Protein AF-A0A2H3B0H6-F1 (afdb_monomer_lite)

Sequence (117 aa):
MLNDALINVSIHITTFGSPRIGNQAFADFVDSSFSNGSYARITNEADPVPHVPPTFYVHTQGEVHLGEEGAMACEGQENESAGCADGVGLLALATGINDHTGPYFDGISFGQDQCLN

pLDDT: mean 91.58, std 6.93, range [65.62, 98.25]

Organism: NCBI:txid1076256

Radius of gyration: 14.81 Å; chains: 1; bounding box: 36×37×36 Å

Structure (mmCIF, N/CA/C/O backbone):
data_AF-A0A2H3B0H6-F1
#
_entry.id   AF-A0A2H3B0H6-F1
#
loop_
_atom_site.group_PDB
_atom_site.id
_atom_site.type_symbol
_atom_site.label_atom_id
_atom_site.label_alt_id
_atom_site.label_comp_id
_atom_site.label_asym_id
_atom_site.label_entity_id
_atom_site.label_seq_id
_atom_site.pdbx_PDB_ins_code
_atom_site.Cartn_x
_atom_site.Cartn_y
_atom_site.Cartn_z
_atom_site.occupancy
_atom_site.B_iso_or_equiv
_atom_site.auth_seq_id
_atom_site.auth_comp_id
_atom_site.auth_asym_id
_atom_site.auth_atom_id
_atom_site.pdbx_PDB_model_num
ATOM 1 N N . MET A 1 1 ? -17.397 -0.701 14.861 1.00 74.19 1 MET A N 1
ATOM 2 C CA . MET A 1 1 ? -16.229 -1.082 14.037 1.00 74.19 1 MET A CA 1
ATOM 3 C C . MET A 1 1 ? -16.444 -2.455 13.436 1.00 74.19 1 MET A C 1
ATOM 5 O O . MET A 1 1 ? -17.241 -3.202 13.993 1.00 74.19 1 MET A O 1
ATOM 9 N N . LEU A 1 2 ? -15.776 -2.810 12.329 1.00 80.06 2 LEU A N 1
ATOM 10 C CA . LEU A 1 2 ? -15.930 -4.152 11.736 1.00 80.06 2 LEU A CA 1
ATOM 11 C C . LEU A 1 2 ? -15.634 -5.261 12.762 1.00 80.06 2 LEU A C 1
ATOM 13 O O . LEU A 1 2 ? -16.405 -6.208 12.889 1.00 80.06 2 LEU A O 1
ATOM 17 N N . ASN A 1 3 ? -14.578 -5.085 13.558 1.00 74.69 3 ASN A N 1
ATOM 18 C CA . ASN A 1 3 ? -14.186 -6.034 14.601 1.00 74.69 3 ASN A CA 1
ATOM 19 C C . ASN A 1 3 ? -15.183 -6.114 15.776 1.00 74.69 3 ASN A C 1
ATOM 21 O O . ASN A 1 3 ? -15.294 -7.163 16.402 1.00 74.69 3 ASN A O 1
ATOM 25 N N . ASP A 1 4 ? -15.980 -5.069 16.030 1.00 80.12 4 ASP A N 1
ATOM 26 C CA . ASP A 1 4 ? -17.037 -5.119 17.056 1.00 80.12 4 ASP A CA 1
ATOM 27 C C . ASP A 1 4 ? -18.229 -5.970 16.603 1.00 80.12 4 ASP A C 1
ATOM 29 O O . ASP A 1 4 ? -18.930 -6.560 17.424 1.00 80.12 4 ASP A O 1
ATOM 33 N N . ALA A 1 5 ? -18.480 -6.023 15.290 1.00 81.69 5 ALA A N 1
ATOM 34 C CA . ALA A 1 5 ? -19.562 -6.816 14.712 1.00 81.69 5 ALA A CA 1
ATOM 35 C C . ALA A 1 5 ? -19.223 -8.316 14.652 1.00 81.69 5 ALA A C 1
ATOM 37 O O . ALA A 1 5 ? -20.126 -9.145 14.546 1.00 81.69 5 ALA A O 1
ATOM 38 N N . LEU A 1 6 ? -17.936 -8.672 14.738 1.00 83.62 6 LEU A N 1
ATOM 39 C CA . LEU A 1 6 ? -17.419 -10.036 14.619 1.00 83.62 6 LEU A CA 1
ATOM 40 C C . LEU A 1 6 ? -16.808 -10.509 15.944 1.00 83.62 6 LEU A C 1
ATOM 42 O O . LEU A 1 6 ? -15.637 -10.879 16.027 1.00 83.62 6 LEU A O 1
ATOM 46 N N . ILE A 1 7 ? -17.626 -10.492 16.999 1.00 77.69 7 ILE A N 1
ATOM 47 C CA . ILE A 1 7 ? -17.222 -10.883 18.355 1.00 77.69 7 ILE A CA 1
ATOM 48 C C . ILE A 1 7 ? -16.665 -12.321 18.324 1.00 77.69 7 ILE A C 1
ATOM 50 O O . ILE A 1 7 ? -17.383 -13.259 17.980 1.00 77.69 7 ILE A O 1
ATOM 54 N N . ASN A 1 8 ? -15.394 -12.485 18.714 1.00 82.81 8 ASN A N 1
ATOM 55 C CA . ASN A 1 8 ? -14.586 -13.722 18.685 1.00 82.81 8 ASN A CA 1
ATOM 56 C C . ASN A 1 8 ? -13.940 -14.114 17.341 1.00 82.81 8 ASN A C 1
ATOM 58 O O . ASN A 1 8 ? -13.498 -15.255 17.200 1.00 82.81 8 ASN A O 1
ATOM 62 N N . VAL A 1 9 ? -13.819 -13.199 16.377 1.00 87.50 9 VAL A N 1
ATOM 63 C CA . VAL A 1 9 ? -13.006 -13.416 15.169 1.00 87.50 9 VAL A CA 1
ATOM 64 C C . VAL A 1 9 ? -11.827 -12.449 15.170 1.00 87.50 9 VAL A C 1
ATOM 66 O O . VAL A 1 9 ? -12.003 -11.241 15.285 1.00 87.50 9 VAL A O 1
ATOM 69 N N . SER A 1 10 ? -10.613 -12.982 15.029 1.00 87.12 10 SER A N 1
ATOM 70 C CA . SER A 1 10 ? -9.426 -12.176 14.743 1.00 87.12 10 SER A CA 1
ATOM 71 C C . SER A 1 10 ? -9.188 -12.177 13.238 1.00 87.12 10 SER A C 1
ATOM 73 O O . SER A 1 10 ? -9.046 -13.241 12.635 1.00 87.12 10 SER A O 1
ATOM 75 N N . ILE A 1 11 ? -9.166 -10.990 12.638 1.00 89.94 11 ILE A N 1
ATOM 76 C CA . ILE A 1 11 ? -8.929 -10.799 11.208 1.00 89.94 11 ILE A CA 1
ATOM 77 C C . ILE A 1 11 ? -7.571 -10.130 11.044 1.00 89.94 11 ILE A C 1
ATOM 79 O O . ILE A 1 11 ? -7.312 -9.121 11.689 1.00 89.94 11 ILE A O 1
ATOM 83 N N . HIS A 1 12 ? -6.737 -10.692 10.171 1.00 93.25 12 HIS A N 1
ATOM 84 C CA . HIS A 1 12 ? -5.518 -10.059 9.680 1.00 93.25 12 HIS A CA 1
ATOM 85 C C . HIS A 1 12 ? -5.606 -9.970 8.163 1.00 93.25 12 HIS A C 1
ATOM 87 O O . HIS A 1 12 ? -6.008 -10.935 7.510 1.00 93.25 12 HIS A O 1
ATOM 93 N N . ILE A 1 13 ? -5.258 -8.813 7.613 1.00 95.50 13 ILE A N 1
ATOM 94 C CA . ILE A 1 13 ? -5.338 -8.544 6.182 1.00 95.50 13 ILE A CA 1
ATOM 95 C C . ILE A 1 13 ? -3.987 -8.027 5.714 1.00 95.50 13 ILE A C 1
ATOM 97 O O . ILE A 1 13 ? -3.466 -7.043 6.234 1.00 95.50 13 ILE A O 1
ATOM 101 N N . THR A 1 14 ? -3.455 -8.672 4.685 1.00 97.12 14 THR A N 1
ATOM 102 C CA . THR A 1 14 ? -2.312 -8.179 3.924 1.00 97.12 14 THR A CA 1
ATOM 103 C C . THR A 1 14 ? -2.704 -8.176 2.460 1.00 97.12 14 THR A C 1
ATOM 105 O O . THR A 1 14 ? -3.168 -9.188 1.936 1.00 97.12 14 THR A O 1
ATOM 108 N N . THR A 1 15 ? -2.552 -7.028 1.814 1.00 97.56 15 THR A N 1
ATOM 109 C CA . THR A 1 15 ? -2.784 -6.877 0.374 1.00 97.56 15 THR A CA 1
ATOM 110 C C . THR A 1 15 ? -1.469 -6.564 -0.327 1.00 97.56 15 THR A C 1
ATOM 112 O O . THR A 1 15 ? -0.582 -5.978 0.285 1.00 97.56 15 THR A O 1
ATOM 115 N N . PHE A 1 16 ? -1.342 -6.954 -1.593 1.00 97.25 16 PHE A N 1
ATOM 116 C CA . PHE A 1 16 ? -0.151 -6.729 -2.414 1.00 97.25 16 PHE A CA 1
ATOM 117 C C . PHE A 1 16 ? -0.571 -5.995 -3.684 1.00 97.25 16 PHE A C 1
ATOM 119 O O . PHE A 1 16 ? -1.540 -6.411 -4.321 1.00 97.25 16 PHE A O 1
ATOM 126 N N . GLY A 1 17 ? 0.097 -4.882 -3.999 1.00 96.44 17 GLY A N 1
ATOM 127 C CA . GLY A 1 17 ? -0.203 -4.068 -5.181 1.00 96.44 17 GLY A CA 1
ATOM 128 C C . GLY A 1 17 ? -1.656 -3.584 -5.225 1.00 96.44 17 GLY A C 1
ATOM 129 O O . GLY A 1 17 ? -2.257 -3.520 -6.292 1.00 96.44 17 GLY A O 1
ATOM 130 N N . SER A 1 18 ? -2.277 -3.327 -4.064 1.00 97.12 18 SER A N 1
ATOM 131 C CA . SER A 1 18 ? -3.699 -2.967 -4.014 1.00 97.12 18 SER A CA 1
ATOM 132 C C . SER A 1 18 ? -3.938 -1.586 -4.632 1.00 97.12 18 SER A C 1
ATOM 134 O O . SER A 1 18 ? -3.288 -0.629 -4.199 1.00 97.12 18 SER A O 1
ATOM 136 N N . PRO A 1 19 ? -4.930 -1.437 -5.532 1.00 97.31 19 PRO A N 1
ATOM 137 C CA . PRO A 1 19 ? -5.381 -0.126 -5.984 1.00 97.31 19 PRO A CA 1
ATOM 138 C C . PRO A 1 19 ? -6.087 0.632 -4.858 1.00 97.31 19 PRO A C 1
ATOM 140 O O . PRO A 1 19 ? -6.417 0.057 -3.812 1.00 97.31 19 PRO A O 1
ATOM 143 N N . ARG A 1 20 ? -6.363 1.922 -5.084 1.00 97.94 20 ARG A N 1
ATOM 144 C CA . ARG A 1 20 ? -7.300 2.676 -4.239 1.00 97.94 20 ARG A CA 1
ATOM 145 C C . ARG A 1 20 ? -8.701 2.073 -4.378 1.00 97.94 20 ARG A C 1
ATOM 147 O O . ARG A 1 20 ? -9.089 1.609 -5.449 1.00 97.94 20 ARG A O 1
ATOM 154 N N . ILE A 1 21 ? -9.480 2.070 -3.299 1.00 97.56 21 ILE A N 1
ATOM 155 C CA . ILE A 1 21 ? -10.766 1.345 -3.272 1.00 97.56 21 ILE A CA 1
ATOM 156 C C . ILE A 1 21 ? -11.955 2.272 -3.035 1.00 97.56 21 ILE A C 1
ATOM 158 O O . ILE A 1 21 ? -12.947 2.209 -3.760 1.00 97.56 21 ILE A O 1
ATOM 162 N N . GLY 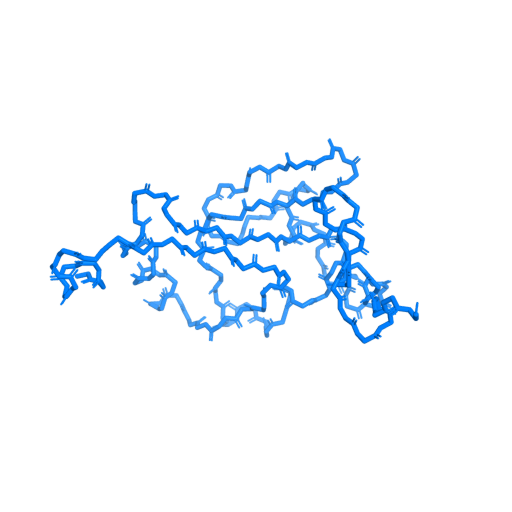A 1 22 ? -11.877 3.126 -2.017 1.00 97.44 22 GLY A N 1
ATOM 163 C CA . GLY A 1 22 ? -12.993 3.963 -1.585 1.00 97.44 22 GLY A CA 1
ATOM 164 C C . GLY A 1 22 ? -12.589 5.416 -1.405 1.00 97.44 22 GLY A C 1
ATOM 165 O O . GLY A 1 22 ? -11.463 5.800 -1.684 1.00 97.44 22 GLY A O 1
ATOM 166 N N . ASN A 1 23 ? -13.533 6.234 -0.956 1.00 97.88 23 ASN A N 1
ATOM 167 C CA . ASN A 1 23 ? -13.277 7.626 -0.591 1.00 97.88 23 ASN A CA 1
ATOM 168 C C . ASN A 1 23 ? -12.698 7.736 0.835 1.00 97.88 23 ASN A C 1
ATOM 170 O O . ASN A 1 23 ? -12.525 6.731 1.523 1.00 97.88 23 ASN A O 1
ATOM 174 N N . GLN A 1 24 ? -12.486 8.966 1.313 1.00 98.00 24 GLN A N 1
ATOM 175 C CA . GLN A 1 24 ? -11.996 9.237 2.671 1.00 98.00 24 GLN A CA 1
ATOM 176 C C . GLN A 1 24 ? -12.791 8.507 3.766 1.00 98.00 24 GLN A C 1
ATOM 178 O O . GLN A 1 24 ? -12.213 7.877 4.641 1.00 98.00 24 GLN A O 1
ATOM 183 N N . ALA A 1 25 ? -14.127 8.527 3.694 1.00 98.00 25 ALA A N 1
ATOM 184 C CA . ALA A 1 25 ? -14.970 7.886 4.704 1.00 98.00 25 ALA A CA 1
ATOM 185 C C . ALA A 1 25 ? -14.779 6.360 4.751 1.00 98.00 25 ALA A C 1
ATOM 187 O O . ALA A 1 25 ? -14.894 5.752 5.814 1.00 98.00 25 ALA A O 1
ATOM 188 N N . PHE A 1 26 ? -14.494 5.735 3.604 1.00 97.06 26 PHE A N 1
ATOM 189 C CA . PHE A 1 26 ? -14.125 4.326 3.550 1.00 97.06 26 PHE A CA 1
ATOM 190 C C . PHE A 1 26 ? -12.746 4.083 4.172 1.00 97.06 26 PHE A C 1
ATOM 192 O O . PHE A 1 26 ? -12.619 3.160 4.976 1.00 97.06 26 PHE A O 1
ATOM 199 N N . ALA A 1 27 ? -11.749 4.910 3.841 1.00 97.69 27 ALA A N 1
ATOM 200 C CA . ALA A 1 27 ? -10.405 4.782 4.397 1.00 97.69 27 ALA A CA 1
ATOM 201 C C . ALA A 1 27 ? -10.430 4.888 5.932 1.00 97.69 27 ALA A C 1
ATOM 203 O O . ALA A 1 27 ? -9.993 3.971 6.627 1.00 97.69 27 ALA A O 1
ATOM 204 N N . ASP A 1 28 ? -11.098 5.918 6.457 1.00 97.56 28 ASP A N 1
ATOM 205 C CA . ASP A 1 28 ? -11.262 6.138 7.897 1.00 97.56 28 ASP A CA 1
ATOM 206 C C . ASP A 1 28 ? -11.987 4.971 8.584 1.00 97.56 28 ASP A C 1
ATOM 208 O O . ASP A 1 28 ? -11.635 4.570 9.697 1.00 97.56 28 ASP A O 1
ATOM 212 N N . PHE A 1 29 ? -13.007 4.395 7.936 1.00 96.31 29 PHE A N 1
ATOM 213 C CA . PHE A 1 29 ? -13.733 3.238 8.465 1.00 96.31 29 PHE A CA 1
ATOM 214 C C . PHE A 1 29 ? -12.838 1.998 8.598 1.00 96.31 29 PHE A C 1
ATOM 216 O O . PHE A 1 29 ? -12.933 1.282 9.601 1.00 96.31 29 PHE A O 1
ATOM 223 N N . VAL A 1 30 ? -11.987 1.728 7.605 1.00 95.56 30 VAL A N 1
ATOM 224 C CA . VAL A 1 30 ? -11.053 0.595 7.639 1.00 95.56 30 VAL A CA 1
ATOM 225 C C . VAL A 1 30 ? -9.971 0.842 8.687 1.00 95.56 30 VAL A C 1
ATOM 227 O O . VAL A 1 30 ? -9.793 -0.005 9.561 1.00 95.56 30 VAL A O 1
ATOM 230 N N . ASP A 1 31 ? -9.330 2.009 8.679 1.00 96.25 31 ASP A N 1
ATOM 231 C CA . ASP A 1 31 ? -8.245 2.354 9.608 1.00 96.25 31 ASP A CA 1
ATOM 232 C C . ASP A 1 31 ? -8.691 2.224 11.059 1.00 96.25 31 ASP A C 1
ATOM 234 O O . ASP A 1 31 ? -8.057 1.574 11.892 1.00 96.25 31 ASP A O 1
ATOM 238 N N . SER A 1 32 ? -9.862 2.778 11.352 1.00 94.88 32 SER A N 1
ATOM 239 C CA . SER A 1 32 ? -10.435 2.689 12.681 1.00 94.88 32 SER A CA 1
ATOM 240 C C . SER A 1 32 ? -10.816 1.231 13.019 1.00 94.88 32 SER A C 1
ATOM 242 O O . SER A 1 32 ? -10.654 0.802 14.168 1.00 94.88 32 SER A O 1
ATOM 244 N N . SER A 1 33 ? -11.281 0.436 12.041 1.00 92.75 33 SER A N 1
ATOM 245 C CA . SER A 1 33 ? -11.664 -0.976 12.234 1.00 92.75 33 SER A CA 1
ATOM 246 C C . SER A 1 33 ? -10.479 -1.888 12.522 1.00 92.75 33 SER A C 1
ATOM 248 O O . SER A 1 33 ? -10.644 -2.845 13.278 1.00 92.75 33 SER A O 1
ATOM 250 N N . PHE A 1 34 ? -9.300 -1.569 11.991 1.00 92.88 34 PHE A N 1
ATOM 251 C CA . PHE A 1 34 ? -8.063 -2.337 12.149 1.00 92.88 34 PHE A CA 1
ATOM 252 C C . PHE A 1 34 ? -6.976 -1.560 12.910 1.00 92.88 34 PHE A C 1
ATOM 254 O O . PHE A 1 34 ? -5.781 -1.772 12.712 1.00 92.88 34 PHE A O 1
ATOM 261 N N . SER A 1 35 ? -7.389 -0.701 13.845 1.00 89.56 35 SER A N 1
ATOM 262 C CA . SER A 1 35 ? -6.506 0.156 14.658 1.00 89.56 35 SER A CA 1
ATOM 263 C C . SER A 1 35 ? -5.489 -0.592 15.535 1.00 89.56 35 SER A C 1
ATOM 265 O O . SER A 1 35 ? -4.577 0.016 16.089 1.00 89.56 35 SER A O 1
ATOM 267 N N . ASN A 1 36 ? -5.605 -1.916 15.648 1.00 87.50 36 ASN A N 1
ATOM 268 C CA . ASN A 1 36 ? -4.642 -2.790 16.320 1.00 87.50 36 ASN A CA 1
ATOM 269 C C . ASN A 1 36 ? -3.449 -3.207 15.432 1.00 87.50 36 ASN A C 1
ATOM 271 O O . ASN A 1 36 ? -2.667 -4.056 15.853 1.00 87.50 36 ASN A O 1
ATOM 275 N N . GLY A 1 37 ? -3.329 -2.669 14.214 1.00 86.56 37 GLY A N 1
ATOM 276 C CA . GLY A 1 37 ? -2.233 -2.989 13.293 1.00 86.56 37 GLY A CA 1
ATOM 277 C C . GLY A 1 37 ? -2.396 -4.321 12.556 1.00 86.56 37 GLY A C 1
ATOM 278 O O . GLY A 1 37 ? -1.421 -4.876 12.065 1.00 86.56 37 GLY A O 1
ATOM 279 N N . SER A 1 38 ? -3.618 -4.855 12.472 1.00 93.12 38 SER A N 1
ATOM 280 C CA . SER A 1 38 ? -3.908 -6.113 11.759 1.00 93.12 38 SER A CA 1
ATOM 281 C C . SER A 1 38 ? -4.193 -5.931 10.260 1.00 93.12 38 SER A C 1
ATOM 283 O O . SER A 1 38 ? -4.638 -6.866 9.595 1.00 93.12 38 SER A O 1
ATOM 285 N N . TYR A 1 39 ? -3.926 -4.744 9.716 1.00 95.81 39 TYR A N 1
ATOM 286 C CA . TYR A 1 39 ? -4.104 -4.411 8.308 1.00 95.81 39 TYR A CA 1
ATOM 287 C C . TYR A 1 39 ? -2.801 -3.851 7.731 1.00 95.81 39 TYR A C 1
ATOM 289 O O . TYR A 1 39 ? -2.228 -2.922 8.298 1.00 95.81 39 TYR A O 1
ATOM 297 N N . ALA A 1 40 ? -2.350 -4.415 6.611 1.00 97.50 40 ALA A N 1
ATOM 298 C CA . ALA A 1 40 ? -1.166 -3.972 5.888 1.00 97.50 40 ALA A CA 1
ATOM 299 C C . ALA A 1 40 ? -1.409 -3.926 4.373 1.00 97.50 40 ALA A C 1
ATOM 301 O O . ALA A 1 40 ? -2.055 -4.806 3.787 1.00 97.50 40 ALA A O 1
ATOM 302 N N . ARG A 1 41 ? -0.831 -2.915 3.727 1.00 98.12 41 ARG A N 1
ATOM 303 C CA . ARG A 1 41 ? -0.774 -2.763 2.271 1.00 98.12 41 ARG A CA 1
ATOM 304 C C . ARG A 1 41 ? 0.675 -2.832 1.824 1.00 98.12 41 ARG A C 1
ATOM 306 O O . ARG A 1 41 ? 1.467 -1.991 2.217 1.00 98.12 41 ARG A O 1
ATOM 313 N N . ILE A 1 42 ? 1.017 -3.818 1.007 1.00 98.25 42 ILE A N 1
ATOM 314 C CA . ILE A 1 42 ? 2.358 -3.964 0.447 1.00 98.25 42 ILE A CA 1
ATOM 315 C C . ILE A 1 42 ? 2.363 -3.367 -0.958 1.00 98.25 42 ILE A C 1
ATOM 317 O O . ILE A 1 42 ? 1.620 -3.823 -1.832 1.00 98.25 42 ILE A O 1
ATOM 321 N N . THR A 1 43 ? 3.189 -2.350 -1.173 1.00 97.50 43 THR A N 1
ATOM 322 C CA . THR A 1 43 ? 3.435 -1.721 -2.480 1.00 97.50 43 THR A CA 1
ATOM 323 C C . T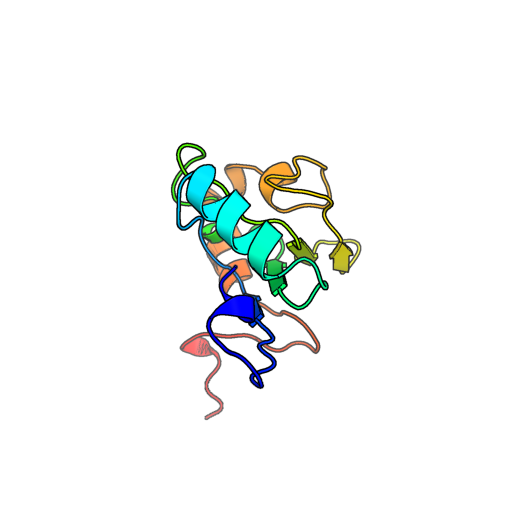HR A 1 43 ? 4.868 -2.027 -2.919 1.00 97.50 43 THR A C 1
ATOM 325 O O . THR A 1 43 ? 5.709 -2.337 -2.077 1.00 97.50 43 THR A O 1
ATOM 328 N N . ASN A 1 44 ? 5.142 -2.021 -4.225 1.00 96.69 44 ASN A N 1
ATOM 329 C CA . ASN A 1 44 ? 6.429 -2.473 -4.759 1.00 96.69 44 ASN A CA 1
ATOM 330 C C . ASN A 1 44 ? 6.943 -1.528 -5.840 1.00 96.69 44 ASN A C 1
ATOM 332 O O . ASN A 1 44 ? 6.256 -1.340 -6.839 1.00 96.69 44 ASN A O 1
ATOM 336 N N . GLU A 1 45 ? 8.131 -0.970 -5.636 1.00 94.94 45 GLU A N 1
ATOM 337 C CA . GLU A 1 45 ? 8.876 -0.129 -6.574 1.00 94.94 45 GLU A CA 1
ATOM 338 C C . GLU A 1 45 ? 7.953 0.842 -7.336 1.00 94.94 45 GLU A C 1
ATOM 340 O O . GLU A 1 45 ? 7.206 1.611 -6.726 1.00 94.94 45 GLU A O 1
ATOM 345 N N . ALA A 1 46 ? 7.942 0.798 -8.671 1.00 95.81 46 ALA A N 1
ATOM 346 C CA . ALA A 1 46 ? 7.089 1.642 -9.494 1.00 95.81 46 ALA A CA 1
ATOM 347 C C . ALA A 1 46 ? 5.773 0.961 -9.916 1.00 95.81 46 ALA A C 1
ATOM 349 O O . ALA A 1 46 ? 5.228 1.310 -10.965 1.00 95.81 46 ALA A O 1
ATOM 350 N N . ASP A 1 47 ? 5.236 0.026 -9.118 1.00 96.44 47 ASP A N 1
ATOM 351 C CA . ASP A 1 47 ? 3.942 -0.620 -9.375 1.00 96.44 47 ASP A CA 1
ATOM 352 C C . ASP A 1 47 ? 2.861 0.451 -9.626 1.00 96.44 47 ASP A C 1
ATOM 354 O O . ASP A 1 47 ? 2.593 1.271 -8.745 1.00 96.44 47 ASP A O 1
ATOM 358 N N . PRO A 1 48 ? 2.224 0.466 -10.813 1.00 96.44 48 PRO A N 1
ATOM 359 C CA . PRO A 1 48 ? 1.236 1.474 -11.172 1.00 96.44 48 PRO A CA 1
ATOM 360 C C . PRO A 1 48 ? -0.127 1.266 -10.508 1.00 96.44 48 PRO A C 1
ATOM 362 O O . PRO A 1 48 ? -0.971 2.166 -10.543 1.00 96.44 48 PRO A O 1
ATOM 365 N N . VAL A 1 49 ? -0.404 0.073 -9.974 1.00 96.88 49 VAL A N 1
ATOM 366 C CA . VAL A 1 49 ? -1.735 -0.287 -9.477 1.00 96.88 49 VAL A CA 1
ATOM 367 C C . VAL A 1 49 ? -2.117 0.511 -8.226 1.00 96.88 49 VAL A C 1
ATOM 369 O O . VAL A 1 49 ? -3.230 1.043 -8.208 1.00 96.88 49 VAL A O 1
ATOM 372 N N . PRO A 1 50 ? -1.235 0.713 -7.227 1.00 96.81 50 PRO A N 1
ATOM 373 C CA . PRO A 1 50 ? -1.493 1.630 -6.118 1.00 96.81 50 PRO A CA 1
ATOM 374 C C . PRO A 1 50 ? -1.875 3.055 -6.542 1.00 96.81 50 PRO A C 1
ATOM 376 O O . PRO A 1 50 ? -2.617 3.717 -5.818 1.00 96.81 50 PRO A O 1
ATOM 379 N N . HIS A 1 51 ? -1.447 3.536 -7.713 1.00 96.00 51 HIS A N 1
ATOM 380 C CA . HIS A 1 51 ? -1.761 4.893 -8.177 1.00 96.00 51 HIS A CA 1
ATOM 381 C C . HIS A 1 51 ? -3.124 5.020 -8.862 1.00 96.00 51 HIS A C 1
ATOM 383 O O . HIS A 1 51 ? -3.510 6.134 -9.235 1.00 96.00 51 HIS A O 1
ATOM 389 N N . VAL A 1 52 ? -3.873 3.924 -9.021 1.00 95.38 52 VAL A N 1
ATOM 390 C CA . VAL A 1 52 ? -5.205 3.932 -9.635 1.00 95.38 52 VAL A CA 1
ATOM 391 C C . VAL A 1 52 ? -6.286 3.416 -8.682 1.00 95.38 52 VAL A C 1
ATOM 393 O O . VAL A 1 52 ? -6.015 2.551 -7.854 1.00 95.38 52 VAL A O 1
ATOM 396 N N . PRO A 1 53 ? -7.538 3.898 -8.804 1.00 94.88 53 PRO A N 1
ATOM 397 C CA . PRO A 1 53 ? -7.941 5.152 -9.448 1.00 94.88 53 PRO A CA 1
ATOM 398 C C . PRO A 1 53 ? -7.261 6.394 -8.812 1.00 94.88 53 PRO A C 1
ATOM 400 O O . PRO A 1 53 ? -6.585 6.269 -7.790 1.00 94.88 53 PRO A O 1
ATOM 403 N N . PRO A 1 54 ? -7.410 7.596 -9.410 1.00 91.31 54 PRO A N 1
ATOM 404 C CA . PRO A 1 54 ? -6.811 8.832 -8.892 1.00 91.31 54 PRO A CA 1
ATOM 405 C C . PRO A 1 54 ? -7.319 9.220 -7.492 1.00 91.31 54 PRO A C 1
ATOM 407 O O . PRO A 1 54 ? -8.313 8.678 -7.012 1.00 91.31 54 PRO A O 1
ATOM 410 N N . THR A 1 55 ? -6.711 10.245 -6.891 1.00 89.00 55 THR A N 1
ATOM 411 C CA . THR A 1 55 ? -6.873 10.686 -5.484 1.00 89.00 55 THR A CA 1
ATOM 412 C C . THR A 1 55 ? -8.260 11.213 -5.069 1.00 89.00 55 THR A C 1
ATOM 414 O O . THR A 1 55 ? -8.449 11.713 -3.964 1.00 89.00 55 THR A O 1
ATOM 417 N N . PHE A 1 56 ? -9.283 11.069 -5.919 1.00 89.69 56 PHE A N 1
ATOM 418 C CA . PHE A 1 56 ? -10.685 11.109 -5.468 1.00 89.69 56 PHE A CA 1
ATOM 419 C C . PHE A 1 56 ? -11.065 9.862 -4.651 1.00 89.69 56 PHE A C 1
ATOM 421 O O . PHE A 1 56 ? -12.104 9.836 -3.988 1.00 89.69 56 PHE A O 1
ATOM 428 N N . TYR A 1 57 ? -10.218 8.839 -4.722 1.00 97.56 57 TYR A N 1
ATOM 429 C CA . TYR A 1 57 ? -10.179 7.687 -3.842 1.00 97.56 57 TYR A CA 1
ATOM 430 C C . TYR A 1 57 ? -8.978 7.832 -2.912 1.00 97.56 57 TYR A C 1
ATOM 432 O O . TYR A 1 57 ? -8.022 8.522 -3.253 1.00 97.56 57 TYR A O 1
ATOM 440 N N . VAL A 1 58 ? -9.044 7.200 -1.747 1.00 98.12 58 VAL A N 1
ATOM 441 C CA . VAL A 1 58 ? -8.051 7.330 -0.684 1.00 98.12 58 VAL A CA 1
ATOM 442 C C . VAL A 1 58 ? -7.673 5.940 -0.204 1.00 98.12 58 VAL A C 1
ATOM 444 O O . VAL A 1 58 ? -8.527 5.079 0.036 1.00 98.12 58 VAL A O 1
ATOM 447 N N . HIS A 1 59 ? -6.376 5.721 -0.100 1.00 97.94 59 HIS A N 1
ATOM 448 C CA . HIS A 1 59 ? -5.790 4.568 0.535 1.00 97.94 59 HIS A CA 1
ATOM 449 C C . HIS A 1 59 ? -5.977 4.614 2.044 1.00 97.94 59 HIS A C 1
ATOM 451 O O . HIS A 1 59 ? -5.869 5.648 2.690 1.00 97.94 59 HIS A O 1
ATOM 457 N N . THR A 1 60 ? -6.182 3.443 2.618 1.00 97.50 60 THR A N 1
ATOM 458 C CA . THR A 1 60 ? -6.082 3.216 4.060 1.00 97.50 60 THR A CA 1
ATOM 459 C C . THR A 1 60 ? -4.624 3.287 4.509 1.00 9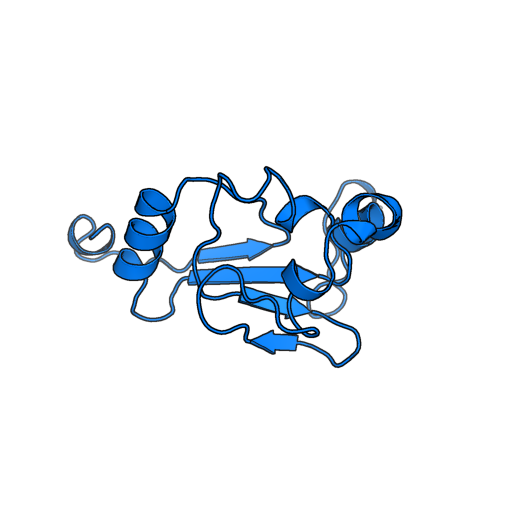7.50 60 THR A C 1
ATOM 461 O O . THR A 1 60 ? -3.711 3.050 3.703 1.00 97.50 60 THR A O 1
ATOM 464 N N . GLN A 1 61 ? -4.400 3.528 5.800 1.00 97.62 61 GLN A N 1
ATOM 465 C CA . GLN A 1 61 ? -3.061 3.504 6.385 1.00 97.62 61 GLN A CA 1
ATOM 466 C C . GLN A 1 61 ? -2.437 2.094 6.377 1.00 97.62 61 GLN A C 1
ATOM 468 O O . GLN A 1 61 ? -3.079 1.099 6.022 1.00 97.62 61 GLN A O 1
ATOM 473 N N . GLY A 1 62 ? -1.184 2.000 6.832 1.00 97.25 62 GLY A N 1
ATOM 474 C CA . GLY A 1 62 ? -0.485 0.721 7.004 1.00 97.25 62 GLY A CA 1
ATOM 475 C C . GLY A 1 62 ? 0.237 0.255 5.744 1.00 97.25 62 GLY A C 1
ATOM 476 O O . GLY A 1 62 ? 0.340 -0.947 5.497 1.00 97.25 62 GLY A O 1
ATOM 477 N N . GLU A 1 63 ? 0.703 1.198 4.928 1.00 98.12 63 GLU A N 1
ATOM 478 C CA . GLU A 1 63 ? 1.559 0.880 3.795 1.00 98.12 63 GLU A CA 1
ATOM 479 C C . GLU A 1 63 ? 2.951 0.436 4.269 1.00 98.12 63 GLU A C 1
ATOM 481 O O . GLU A 1 63 ? 3.571 1.055 5.135 1.00 98.12 63 GLU A O 1
ATOM 486 N N . VAL A 1 64 ? 3.439 -0.640 3.660 1.00 98.06 64 VAL A N 1
ATOM 487 C CA . VAL A 1 64 ? 4.841 -1.037 3.655 1.00 98.06 64 VAL A CA 1
ATOM 488 C C . VAL A 1 64 ? 5.289 -1.045 2.201 1.00 98.06 64 VAL A C 1
ATOM 490 O O . VAL A 1 64 ? 4.846 -1.885 1.415 1.00 98.06 64 VAL A O 1
ATOM 493 N N . HIS A 1 65 ? 6.146 -0.097 1.849 1.00 97.50 65 HIS A N 1
ATOM 494 C CA . HIS A 1 65 ? 6.668 0.052 0.502 1.00 97.50 65 HIS A CA 1
ATOM 495 C C . HIS A 1 65 ? 7.978 -0.716 0.352 1.00 97.50 65 HIS A C 1
ATOM 497 O O . HIS A 1 65 ? 8.883 -0.567 1.173 1.00 97.50 65 HIS A O 1
ATOM 503 N N . LEU A 1 66 ? 8.074 -1.556 -0.674 1.00 96.56 66 LEU A N 1
ATOM 504 C CA . LEU A 1 66 ? 9.310 -2.216 -1.078 1.00 96.56 66 LEU A CA 1
ATOM 505 C C . LEU A 1 66 ? 9.973 -1.350 -2.148 1.00 96.56 66 LEU A C 1
ATOM 507 O O . LEU A 1 66 ? 9.542 -1.388 -3.293 1.00 96.56 66 LEU A O 1
ATOM 511 N N . GLY A 1 67 ? 10.957 -0.544 -1.757 1.00 91.88 67 GLY A N 1
ATOM 512 C CA . GLY A 1 67 ? 11.729 0.287 -2.686 1.00 91.88 67 GLY A CA 1
ATOM 513 C C . GLY A 1 67 ? 13.198 -0.133 -2.759 1.00 91.88 67 GLY A C 1
ATOM 514 O O . GLY A 1 67 ? 13.622 -1.074 -2.083 1.00 91.88 67 GLY A O 1
ATOM 515 N N . GLU A 1 68 ? 14.005 0.649 -3.480 1.00 85.75 68 GLU A N 1
ATOM 516 C CA . GLU A 1 68 ? 15.444 0.393 -3.674 1.00 85.75 68 GLU A CA 1
ATOM 517 C C . GLU A 1 68 ? 16.240 0.195 -2.365 1.00 85.75 68 GLU A C 1
ATOM 519 O O . GLU A 1 68 ? 17.196 -0.582 -2.317 1.00 85.75 68 GLU A O 1
ATOM 524 N N . GLU A 1 69 ? 15.859 0.890 -1.286 1.00 86.81 69 GLU A N 1
ATOM 525 C CA . GLU A 1 69 ? 16.518 0.808 0.029 1.00 86.81 69 GLU A CA 1
ATOM 526 C C . GLU A 1 69 ? 15.963 -0.320 0.925 1.00 86.81 69 GLU A C 1
ATOM 528 O O . GLU A 1 69 ? 16.439 -0.527 2.046 1.00 86.81 69 GLU A O 1
ATOM 533 N N . GLY A 1 70 ? 14.979 -1.077 0.433 1.00 90.50 70 GLY A N 1
ATOM 534 C CA . GLY A 1 70 ? 14.283 -2.144 1.144 1.00 90.50 70 GLY A CA 1
ATOM 535 C C . GLY A 1 70 ? 12.877 -1.754 1.604 1.00 90.50 70 GLY A C 1
ATOM 536 O O . GLY A 1 70 ? 12.260 -0.819 1.100 1.00 90.50 70 GLY A O 1
ATOM 537 N N . ALA A 1 71 ? 12.348 -2.517 2.565 1.00 95.25 71 ALA A N 1
ATOM 538 C CA . ALA A 1 71 ? 10.996 -2.321 3.078 1.00 95.25 71 ALA A CA 1
ATOM 539 C C . ALA A 1 71 ? 10.918 -1.117 4.033 1.00 95.25 71 ALA A C 1
ATOM 541 O O . ALA A 1 71 ? 11.583 -1.100 5.072 1.00 95.25 71 ALA A O 1
ATOM 542 N N . MET A 1 72 ? 10.052 -0.154 3.721 1.00 95.88 72 MET A N 1
ATOM 543 C CA . MET A 1 72 ? 9.797 1.043 4.520 1.00 95.88 72 MET A CA 1
ATOM 544 C C . MET A 1 72 ? 8.339 1.091 4.981 1.00 95.88 72 MET A C 1
ATOM 546 O O . MET A 1 72 ? 7.426 0.899 4.186 1.00 95.88 72 MET A O 1
ATOM 550 N N . ALA A 1 73 ? 8.110 1.369 6.267 1.00 97.00 73 ALA A N 1
ATOM 551 C CA . ALA A 1 73 ? 6.772 1.659 6.776 1.00 97.00 73 ALA A CA 1
ATOM 552 C C . ALA A 1 73 ? 6.394 3.111 6.452 1.00 97.00 73 ALA A C 1
ATOM 554 O O . ALA A 1 73 ? 7.120 4.042 6.804 1.00 97.00 73 ALA A O 1
ATOM 555 N N . CYS A 1 74 ? 5.251 3.286 5.800 1.00 97.25 74 CYS A N 1
ATOM 556 C CA . CYS A 1 74 ? 4.733 4.571 5.358 1.00 97.25 74 CYS A CA 1
ATOM 557 C C . CYS A 1 74 ? 3.608 5.016 6.294 1.00 97.25 74 CYS A C 1
ATOM 559 O O . CYS A 1 74 ? 2.543 4.401 6.372 1.00 97.25 74 CYS A O 1
ATOM 561 N N . GLU A 1 75 ? 3.882 6.074 7.054 1.00 96.50 75 GLU A N 1
ATOM 562 C CA . GLU A 1 75 ? 2.993 6.567 8.107 1.00 96.50 75 GLU A CA 1
ATOM 563 C C . GLU A 1 75 ? 1.747 7.245 7.524 1.00 96.50 75 GLU A C 1
ATOM 565 O O . GLU A 1 75 ? 1.857 8.124 6.668 1.00 96.50 75 GLU A O 1
ATOM 570 N N . GLY A 1 76 ? 0.572 6.894 8.050 1.00 97.00 76 GLY A N 1
ATOM 571 C CA . GLY A 1 76 ? -0.705 7.500 7.668 1.00 97.00 76 GLY A CA 1
ATOM 572 C C . GLY A 1 76 ? -1.248 7.046 6.308 1.00 97.00 76 GLY A C 1
ATOM 573 O O . GLY A 1 76 ? -0.865 6.007 5.774 1.00 97.00 76 GLY A O 1
ATOM 574 N N . GLN A 1 77 ? -2.206 7.815 5.795 1.00 97.56 77 GLN A N 1
ATOM 575 C CA . GLN A 1 77 ? -2.806 7.631 4.473 1.00 97.56 77 GLN A CA 1
ATOM 576 C C . GLN A 1 77 ? -2.059 8.488 3.442 1.00 97.56 77 GLN A C 1
ATOM 578 O O . GLN A 1 77 ? -1.648 9.599 3.773 1.00 97.56 77 GLN A O 1
ATOM 583 N N . GLU A 1 78 ? -1.941 7.989 2.206 1.00 96.38 78 GLU A N 1
ATOM 584 C CA . GLU A 1 78 ? -1.380 8.713 1.045 1.00 96.38 78 GLU A CA 1
ATOM 585 C C . GLU A 1 78 ? -0.023 9.387 1.347 1.00 96.38 78 GLU A C 1
ATOM 587 O O . GLU A 1 78 ? 0.155 10.594 1.178 1.00 96.38 78 GLU A O 1
ATOM 592 N N . ASN A 1 79 ? 0.934 8.627 1.891 1.00 96.75 79 ASN A N 1
ATOM 593 C CA . ASN A 1 79 ? 2.220 9.188 2.295 1.00 96.75 79 ASN A CA 1
ATOM 594 C C . ASN A 1 79 ? 3.081 9.534 1.066 1.00 96.75 79 ASN A C 1
ATOM 596 O O . ASN A 1 79 ? 3.598 8.655 0.383 1.00 96.75 79 ASN A O 1
ATOM 600 N N . GLU A 1 80 ? 3.291 10.828 0.830 1.00 95.62 80 GLU A N 1
ATOM 601 C CA . GLU A 1 80 ? 4.038 11.354 -0.324 1.00 95.62 80 GLU A CA 1
ATOM 602 C C . GLU A 1 80 ? 5.569 11.359 -0.129 1.00 95.62 80 GLU A C 1
ATOM 604 O O . GLU A 1 80 ? 6.305 11.965 -0.913 1.00 95.62 80 GLU A O 1
ATOM 609 N N . SER A 1 81 ? 6.087 10.727 0.930 1.00 95.19 81 SER A N 1
ATOM 610 C CA . SER A 1 81 ? 7.536 10.627 1.141 1.00 95.19 81 SER A CA 1
ATOM 611 C C . SER A 1 81 ? 8.180 9.827 0.012 1.00 95.19 81 SER A C 1
ATOM 613 O O . SER A 1 81 ? 7.621 8.839 -0.447 1.00 95.19 81 SER A O 1
ATOM 615 N N . ALA A 1 82 ? 9.397 10.203 -0.391 1.00 91.06 82 ALA A N 1
ATOM 616 C CA . ALA A 1 82 ? 10.096 9.578 -1.520 1.00 91.06 82 ALA A CA 1
ATOM 617 C C . ALA A 1 82 ? 10.309 8.055 -1.378 1.00 91.06 82 ALA A C 1
ATOM 619 O O . ALA A 1 82 ? 10.505 7.383 -2.382 1.00 91.06 82 ALA A O 1
ATOM 620 N N . GLY A 1 83 ? 10.266 7.516 -0.153 1.00 93.31 83 GLY A N 1
ATOM 621 C CA . GLY A 1 83 ? 10.347 6.077 0.123 1.00 93.31 83 GLY A CA 1
ATOM 622 C C . GLY A 1 83 ? 8.996 5.348 0.185 1.00 93.31 83 GLY A C 1
ATOM 623 O O . GLY A 1 83 ? 8.952 4.235 0.695 1.00 93.31 83 GLY A O 1
ATOM 624 N N . CYS A 1 84 ? 7.907 5.970 -0.271 1.00 96.12 84 CYS A N 1
ATOM 625 C CA . CYS A 1 84 ? 6.545 5.427 -0.285 1.00 96.12 84 CYS A CA 1
ATOM 626 C C . CYS A 1 84 ? 5.962 5.460 -1.702 1.00 96.12 84 CYS A C 1
ATOM 628 O O . CYS A 1 84 ? 6.417 6.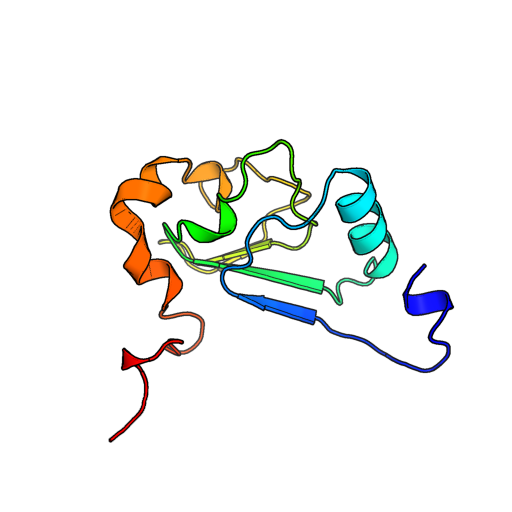248 -2.536 1.00 96.12 84 CYS A O 1
ATOM 630 N N . ALA A 1 85 ? 4.924 4.662 -1.983 1.00 95.25 85 ALA A N 1
ATOM 631 C CA . ALA A 1 85 ? 4.405 4.536 -3.347 1.00 95.25 85 ALA A CA 1
ATOM 632 C C . ALA A 1 85 ? 3.920 5.869 -3.932 1.00 95.25 85 ALA A C 1
ATOM 634 O O . ALA A 1 85 ? 4.196 6.164 -5.096 1.00 95.25 85 ALA A O 1
ATOM 635 N N . ASP A 1 86 ? 3.240 6.713 -3.152 1.00 94.25 86 ASP A N 1
ATOM 636 C CA . ASP A 1 86 ? 2.780 8.013 -3.659 1.00 94.25 86 ASP A CA 1
ATOM 637 C C . ASP A 1 86 ? 3.941 8.992 -3.908 1.00 94.25 86 ASP A C 1
ATOM 639 O O . ASP A 1 86 ? 3.841 9.843 -4.794 1.00 94.25 86 ASP A O 1
ATOM 643 N N . GLY A 1 87 ? 5.083 8.810 -3.234 1.00 92.81 87 GLY A N 1
ATOM 644 C CA . GLY A 1 87 ? 6.328 9.525 -3.527 1.00 92.81 87 GLY A CA 1
ATOM 645 C C . GLY A 1 87 ? 6.965 9.153 -4.872 1.00 92.81 87 GLY A C 1
ATOM 646 O O . GLY A 1 87 ? 7.630 9.993 -5.480 1.00 92.81 87 GLY A O 1
ATOM 647 N N . VAL A 1 88 ? 6.724 7.935 -5.381 1.00 91.25 88 VAL A N 1
ATOM 648 C CA . VAL A 1 88 ? 7.152 7.502 -6.731 1.00 91.25 88 VAL A CA 1
ATOM 649 C C . VAL A 1 88 ? 6.371 8.247 -7.824 1.00 91.25 88 VAL A C 1
ATOM 651 O O . VAL A 1 88 ? 6.898 8.573 -8.893 1.00 91.25 88 VAL A O 1
ATOM 654 N N . GLY A 1 89 ? 5.110 8.577 -7.536 1.00 87.50 89 GLY A N 1
ATOM 655 C CA . GLY A 1 89 ? 4.258 9.399 -8.386 1.00 87.50 89 GLY A CA 1
ATOM 656 C C . GLY A 1 89 ? 3.835 8.748 -9.709 1.00 87.50 89 GLY A C 1
ATOM 657 O O . GLY A 1 89 ? 4.049 7.571 -9.987 1.00 87.50 89 GLY A O 1
ATOM 658 N N . LEU A 1 90 ? 3.204 9.549 -10.575 1.00 86.06 90 LEU A N 1
ATOM 659 C CA . LEU A 1 90 ? 2.483 9.057 -11.760 1.00 86.06 90 LEU A CA 1
ATOM 660 C C . LEU A 1 90 ? 3.382 8.512 -12.887 1.00 86.06 90 LEU A C 1
ATOM 662 O O . LEU A 1 90 ? 2.870 7.954 -13.857 1.00 86.06 90 LEU A O 1
ATOM 666 N N . LEU A 1 91 ? 4.708 8.662 -12.780 1.00 81.75 91 LEU A N 1
ATOM 667 C CA . LEU A 1 91 ? 5.648 8.031 -13.712 1.00 81.75 91 LEU A CA 1
ATOM 668 C C . LEU A 1 91 ? 5.552 6.498 -13.651 1.00 81.75 91 LEU A C 1
ATOM 670 O O . LEU A 1 91 ? 5.716 5.853 -14.687 1.00 81.75 91 LEU A O 1
ATOM 674 N N . ALA A 1 92 ? 5.169 5.943 -12.494 1.00 84.81 92 ALA A N 1
ATOM 675 C CA . ALA A 1 92 ? 4.859 4.527 -12.303 1.00 84.81 92 ALA A CA 1
ATOM 676 C C . ALA A 1 92 ? 3.908 3.972 -13.382 1.00 84.81 92 ALA A C 1
ATOM 678 O O . ALA A 1 92 ? 4.151 2.900 -13.940 1.00 84.81 92 ALA A O 1
ATOM 679 N N . LEU A 1 93 ? 2.894 4.755 -13.786 1.00 83.81 93 LEU A N 1
ATOM 680 C CA . LEU A 1 93 ? 1.909 4.358 -14.804 1.00 83.81 93 LEU A CA 1
ATOM 681 C C . LEU A 1 93 ? 2.507 4.082 -16.189 1.00 83.81 93 LEU A C 1
ATOM 683 O O . LEU A 1 93 ? 1.879 3.398 -16.997 1.00 83.81 93 LEU A O 1
ATOM 687 N N . ALA A 1 94 ? 3.680 4.636 -16.492 1.00 82.75 94 ALA A N 1
ATOM 688 C CA . ALA A 1 94 ? 4.322 4.481 -17.791 1.00 82.75 94 ALA A CA 1
ATOM 689 C C . ALA A 1 94 ? 5.369 3.359 -17.817 1.00 82.75 94 ALA A C 1
ATOM 691 O O . ALA A 1 94 ? 5.639 2.822 -18.893 1.00 82.75 94 ALA A O 1
ATOM 692 N N . THR A 1 95 ? 5.980 3.023 -16.676 1.00 78.88 95 THR A N 1
ATOM 693 C CA . THR A 1 95 ? 7.213 2.217 -16.654 1.00 78.88 95 THR A CA 1
ATOM 694 C C . THR A 1 95 ? 7.188 1.002 -15.734 1.00 78.88 95 THR A C 1
ATOM 696 O O . THR A 1 95 ? 7.994 0.105 -15.955 1.00 78.88 95 THR A O 1
ATOM 699 N N . GLY A 1 96 ? 6.291 0.927 -14.746 1.00 84.06 96 GLY A N 1
ATOM 700 C CA . GLY A 1 96 ? 6.421 -0.052 -13.658 1.00 84.06 96 GLY A CA 1
ATOM 701 C C . GLY A 1 96 ? 5.427 -1.211 -13.666 1.00 84.06 96 GLY A C 1
ATOM 702 O O . GLY A 1 96 ? 5.226 -1.860 -12.648 1.00 84.06 96 GLY A O 1
ATOM 703 N N . ILE A 1 97 ? 4.794 -1.527 -14.804 1.00 86.62 97 ILE A N 1
ATOM 704 C CA . ILE A 1 97 ? 3.824 -2.643 -14.870 1.00 86.62 97 ILE A CA 1
ATOM 705 C C . ILE A 1 97 ? 4.420 -3.992 -14.436 1.00 86.62 97 ILE A C 1
ATOM 707 O O . ILE A 1 97 ? 3.704 -4.844 -13.917 1.00 86.62 97 ILE A O 1
ATOM 711 N N . ASN A 1 98 ? 5.727 -4.185 -14.630 1.00 90.00 98 ASN A N 1
ATOM 712 C CA . ASN A 1 98 ? 6.411 -5.404 -14.206 1.00 90.00 98 ASN A CA 1
ATOM 713 C C . ASN A 1 98 ? 6.559 -5.470 -12.680 1.00 90.00 98 ASN A C 1
ATOM 715 O O . ASN A 1 98 ? 6.443 -6.557 -12.117 1.00 90.00 98 ASN A O 1
ATOM 719 N N . ASP A 1 99 ? 6.717 -4.324 -12.016 1.00 93.62 99 ASP A N 1
ATOM 720 C CA . ASP A 1 99 ? 6.885 -4.237 -10.562 1.00 93.62 99 ASP A CA 1
ATOM 721 C C . ASP A 1 99 ? 5.613 -4.670 -9.821 1.00 93.62 99 ASP A C 1
ATOM 723 O O . ASP A 1 99 ? 5.686 -5.171 -8.701 1.00 93.62 99 ASP A O 1
ATOM 727 N N . HIS A 1 100 ? 4.449 -4.608 -10.479 1.00 94.12 100 HIS A N 1
ATOM 728 C CA . HIS A 1 100 ? 3.207 -5.186 -9.959 1.00 94.12 100 HIS A CA 1
ATOM 729 C C . HIS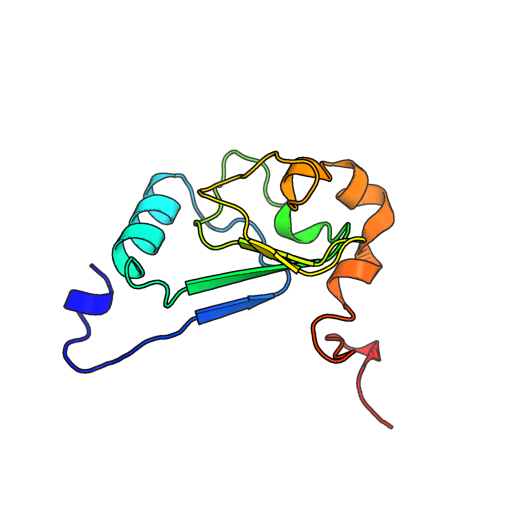 A 1 100 ? 3.280 -6.708 -9.761 1.00 94.12 100 HIS A C 1
ATOM 731 O O . HIS A 1 100 ? 2.635 -7.273 -8.880 1.00 94.12 100 HIS A O 1
ATOM 737 N N . THR A 1 101 ? 4.058 -7.404 -10.595 1.00 92.62 101 THR A N 1
ATOM 738 C CA . THR A 1 101 ? 4.189 -8.868 -10.515 1.00 92.62 101 THR A CA 1
ATOM 739 C C . THR A 1 101 ? 5.244 -9.321 -9.506 1.00 92.62 101 THR A C 1
ATOM 741 O O . THR A 1 101 ? 5.325 -10.511 -9.202 1.00 92.62 101 THR A O 1
ATOM 744 N N . GLY A 1 102 ? 6.006 -8.387 -8.931 1.00 91.00 102 GLY A N 1
ATOM 745 C CA . GLY A 1 102 ? 7.092 -8.651 -7.992 1.00 91.00 102 GLY A CA 1
ATOM 746 C C . GLY A 1 102 ? 8.487 -8.608 -8.642 1.00 91.00 102 GLY A C 1
ATOM 747 O O . GLY A 1 102 ? 8.633 -8.122 -9.764 1.00 91.00 102 GLY A O 1
ATOM 748 N N . PRO A 1 103 ? 9.525 -9.125 -7.961 1.00 92.19 103 PRO A N 1
ATOM 749 C CA . PRO A 1 103 ? 9.439 -9.885 -6.715 1.00 92.19 103 PRO A CA 1
ATOM 750 C C . PRO A 1 103 ? 9.006 -9.030 -5.519 1.00 92.19 103 PRO A C 1
ATOM 752 O O . PRO A 1 103 ? 9.446 -7.898 -5.366 1.00 92.19 103 PRO A O 1
ATOM 755 N N . TYR A 1 104 ? 8.175 -9.610 -4.655 1.00 93.81 104 TYR A N 1
ATOM 756 C CA . TYR A 1 104 ? 7.925 -9.123 -3.299 1.00 93.81 104 TYR A CA 1
ATOM 757 C C . TYR A 1 104 ? 8.905 -9.823 -2.326 1.00 93.81 104 TYR A C 1
ATOM 759 O O . TYR A 1 104 ? 10.043 -10.143 -2.681 1.00 93.81 104 TYR A O 1
ATOM 767 N N . PHE A 1 105 ? 8.490 -10.086 -1.082 1.00 90.94 105 PHE A N 1
ATOM 768 C CA . PHE A 1 105 ? 9.310 -10.772 -0.079 1.00 90.94 105 PHE A CA 1
ATOM 769 C C . PHE A 1 105 ? 9.799 -12.153 -0.542 1.00 90.94 105 PHE A C 1
ATOM 771 O O . PHE A 1 105 ? 9.090 -12.879 -1.238 1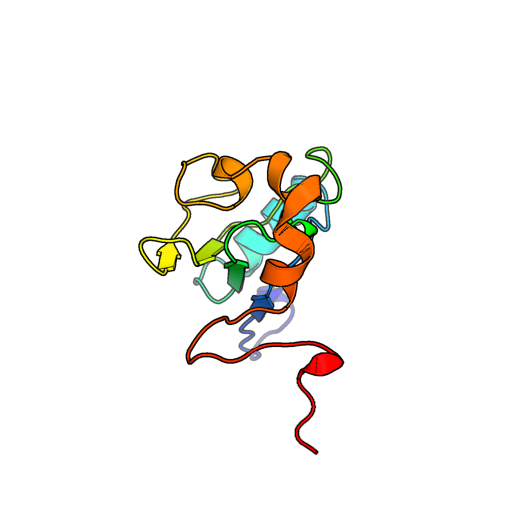.00 90.94 105 PHE A O 1
ATOM 778 N N . ASP A 1 106 ? 11.018 -12.512 -0.128 1.00 90.00 106 ASP A N 1
ATOM 779 C CA . ASP A 1 106 ? 11.674 -13.797 -0.413 1.00 90.00 106 ASP A CA 1
ATOM 780 C C . ASP A 1 106 ? 11.770 -14.159 -1.908 1.00 90.00 106 ASP A C 1
ATOM 782 O O . ASP A 1 106 ? 11.889 -15.329 -2.272 1.00 90.00 106 ASP A O 1
ATOM 786 N N . GLY A 1 107 ? 11.737 -13.155 -2.793 1.00 88.50 107 GLY A N 1
ATOM 787 C CA . GLY A 1 107 ? 11.785 -13.369 -4.241 1.00 88.50 107 GLY A CA 1
ATOM 788 C C . GLY A 1 107 ? 10.493 -13.952 -4.817 1.00 88.50 107 GLY A C 1
ATOM 789 O O . GLY A 1 107 ? 10.506 -14.474 -5.930 1.00 88.50 107 GLY A O 1
ATOM 790 N N . ILE A 1 108 ? 9.390 -13.904 -4.064 1.00 90.62 108 ILE A N 1
ATOM 791 C CA . ILE A 1 108 ? 8.094 -14.423 -4.495 1.00 90.62 108 ILE A CA 1
ATOM 792 C C . ILE A 1 108 ? 7.444 -13.416 -5.442 1.00 90.62 108 ILE A C 1
ATOM 794 O O . ILE A 1 108 ? 7.226 -12.259 -5.086 1.00 90.62 108 ILE A O 1
ATOM 798 N N . SER A 1 109 ? 7.079 -13.893 -6.626 1.00 92.12 109 SER A N 1
ATOM 799 C CA . SER A 1 109 ? 6.361 -13.124 -7.639 1.00 92.12 109 SER A CA 1
ATOM 800 C C . SER A 1 109 ? 4.961 -13.698 -7.857 1.00 92.12 109 SER A C 1
ATOM 802 O O . SER A 1 109 ? 4.734 -14.904 -7.728 1.00 92.12 109 SER A O 1
ATOM 804 N N . PHE A 1 110 ? 4.014 -12.836 -8.217 1.00 88.94 110 PHE A N 1
ATOM 805 C CA . PHE A 1 110 ? 2.627 -13.194 -8.503 1.00 88.94 110 PHE A CA 1
ATOM 806 C C . PHE A 1 110 ? 2.306 -12.945 -9.977 1.00 88.94 110 PHE A C 1
ATOM 808 O O . PHE A 1 110 ? 2.775 -11.983 -10.574 1.00 88.94 110 PHE A O 1
ATOM 815 N N . GLY A 1 111 ? 1.461 -13.787 -10.569 1.00 84.56 111 GLY A N 1
ATOM 816 C CA . GLY A 1 111 ? 0.971 -13.596 -11.934 1.00 84.56 111 GLY A CA 1
ATOM 817 C C . GLY A 1 111 ? 1.091 -14.843 -12.799 1.00 84.56 111 GLY A C 1
ATOM 818 O O . GLY A 1 111 ? 1.671 -15.853 -12.404 1.00 84.56 111 GLY A O 1
ATOM 819 N N . GLN A 1 112 ? 0.512 -14.764 -13.996 1.00 74.19 112 GLN A N 1
ATOM 820 C CA . GLN A 1 112 ? 0.425 -15.882 -14.942 1.00 74.19 112 GLN A CA 1
ATOM 821 C C . GLN A 1 112 ? 1.795 -16.431 -15.373 1.00 74.19 112 GLN A C 1
ATOM 823 O O . GLN A 1 112 ? 1.929 -17.631 -15.589 1.00 74.19 112 GLN A O 1
ATOM 828 N N . ASP A 1 113 ? 2.818 -15.576 -15.427 1.00 77.56 113 ASP A N 1
ATOM 829 C CA . ASP A 1 113 ? 4.171 -15.955 -15.851 1.00 77.56 113 ASP A CA 1
ATOM 830 C C . ASP A 1 113 ? 4.989 -16.630 -14.734 1.00 77.56 113 ASP A C 1
ATOM 832 O O . ASP A 1 113 ? 6.124 -17.041 -14.959 1.00 77.56 113 ASP A O 1
ATOM 836 N N . GLN A 1 114 ? 4.420 -16.758 -13.529 1.00 79.38 114 GLN A N 1
ATOM 837 C CA . GLN A 1 114 ? 5.099 -17.293 -12.342 1.00 79.38 114 GLN A CA 1
ATOM 838 C C . GLN A 1 114 ? 4.705 -18.748 -12.024 1.00 79.38 114 GLN A C 1
ATOM 840 O O . GLN A 1 114 ? 5.133 -19.305 -11.013 1.00 79.38 114 GLN A O 1
ATOM 845 N N . CYS A 1 115 ? 3.890 -19.398 -12.866 1.00 77.94 115 CYS A N 1
ATOM 846 C CA . CYS A 1 115 ? 3.589 -20.821 -12.716 1.00 77.94 115 CYS A CA 1
ATOM 847 C C . CYS A 1 115 ? 4.822 -21.676 -13.062 1.00 77.94 115 CYS A C 1
ATOM 849 O O . CYS A 1 115 ? 5.335 -21.620 -14.179 1.00 77.94 115 CYS A O 1
ATOM 851 N N . LEU A 1 116 ? 5.278 -22.496 -12.110 1.00 72.88 116 LEU A N 1
ATOM 852 C CA . LEU A 1 116 ? 6.346 -23.472 -12.339 1.00 72.88 116 LEU A CA 1
ATOM 853 C C . LEU A 1 116 ? 5.840 -24.570 -13.290 1.00 72.88 116 LEU A C 1
ATOM 855 O O . LEU A 1 116 ? 4.795 -25.167 -13.026 1.00 72.88 116 LEU A O 1
ATOM 859 N N . ASN A 1 117 ? 6.574 -24.812 -14.380 1.00 65.62 117 ASN A N 1
ATOM 860 C CA . ASN A 1 117 ? 6.324 -25.926 -15.306 1.00 65.62 117 ASN A CA 1
ATOM 861 C C . ASN A 1 117 ? 6.624 -27.285 -14.667 1.00 65.62 117 ASN A C 1
ATOM 863 O O . ASN A 1 117 ? 7.643 -27.382 -13.945 1.00 65.62 117 ASN A O 1
#

Foldseek 3Di:
DVCVVVPPDDAADEEELAAFDAAPVVLVVVCVVPVVLSYAYEYFALRQRNCPPDNNGWHHAHYFYQYPVGTDHAGGIQRCPCRGNCVSPDVSVVPPNVRSQDDDPPRDGDDPVRDDD

Secondary structure (DSSP, 8-state):
-HHHHSTT----EEEESPPP-B-HHHHHHHHHHTTTT-EEEEEETT-SGGG-S-TTSB--S-EEEEETTEEEEE-SSS--STTSHHHHGGGHHHH-TTGGG---GGG---SGGG---

InterPro domains:
  IPR002921 Fungal lipase-type domain [PF01764] (10-55)
  IPR029058 Alpha/Beta hydrolase fold [G3DSA:3.40.50.1820] (1-116)
  IPR029058 Alpha/Beta hydrolase fold [SSF53474] (13-89)
  IPR051218 Secreted Mono/Diacylglycerol Lipase [PTHR45856] (10-105)